Protein AF-A0A0V0H7R2-F1 (afdb_monomer)

InterPro domains:
  IPR013103 Reverse transcriptase, RNA-dependent DNA polymerase [PF07727] (1-132)
  IPR043502 DNA/RNA polymerase superfamily [SSF56672] (9-173)

Radius of gyration: 23.8 Å; Cα contacts (8 Å, |Δi|>4): 122; chains: 1; bounding box: 53×67×52 Å

Structure (mmCIF, N/CA/C/O backbone):
data_AF-A0A0V0H7R2-F1
#
_entry.id   AF-A0A0V0H7R2-F1
#
loop_
_atom_site.group_PDB
_atom_site.id
_atom_site.type_symbol
_atom_site.label_atom_id
_atom_site.label_alt_id
_atom_site.label_comp_id
_atom_site.label_asym_id
_atom_site.label_entity_id
_atom_site.label_seq_id
_atom_site.pdbx_PDB_ins_code
_atom_site.Cartn_x
_atom_site.Cartn_y
_atom_site.Cartn_z
_atom_site.occupancy
_atom_site.B_iso_or_equiv
_atom_site.auth_seq_id
_atom_site.auth_comp_id
_atom_site.auth_asym_id
_atom_site.auth_atom_id
_atom_site.pdbx_PDB_model_num
ATOM 1 N N . MET A 1 1 ? 16.933 23.925 -16.005 1.00 61.50 1 MET A N 1
ATOM 2 C CA . MET A 1 1 ? 15.559 23.371 -16.000 1.00 61.50 1 MET A CA 1
ATOM 3 C C . MET A 1 1 ? 14.920 23.734 -17.328 1.00 61.50 1 MET A C 1
ATOM 5 O O . MET A 1 1 ? 15.129 24.855 -17.766 1.00 61.50 1 MET A O 1
ATOM 9 N N . LYS A 1 2 ? 14.225 22.806 -17.990 1.00 68.25 2 LYS A N 1
ATOM 10 C CA . LYS A 1 2 ? 13.477 23.080 -19.228 1.00 68.25 2 LYS A CA 1
ATOM 11 C C . LYS A 1 2 ? 11.987 23.171 -18.896 1.00 68.25 2 LYS A C 1
ATOM 13 O O . LYS A 1 2 ? 11.567 22.602 -17.888 1.00 68.25 2 LYS A O 1
ATOM 18 N N . PHE A 1 3 ? 11.219 23.886 -19.713 1.00 76.62 3 PHE A N 1
ATOM 19 C CA . PHE A 1 3 ? 9.764 23.890 -19.582 1.00 76.62 3 PHE A CA 1
ATOM 20 C C . PHE A 1 3 ? 9.199 22.483 -19.835 1.00 76.62 3 PHE A C 1
ATOM 22 O O . PHE A 1 3 ? 9.828 21.699 -20.556 1.00 76.62 3 PHE A O 1
ATOM 29 N N . PRO A 1 4 ? 8.054 22.134 -19.222 1.00 77.56 4 PRO A N 1
ATOM 30 C CA . PRO A 1 4 ? 7.374 20.881 -19.510 1.00 77.56 4 PRO A CA 1
ATOM 31 C C . PRO A 1 4 ? 7.021 20.784 -21.003 1.00 77.56 4 PRO A C 1
ATOM 33 O O . PRO A 1 4 ? 6.716 21.809 -21.616 1.00 77.56 4 PRO A O 1
ATOM 36 N N . PRO A 1 5 ? 7.005 19.575 -21.588 1.00 79.81 5 PRO A N 1
ATOM 37 C CA . PRO A 1 5 ? 6.471 19.372 -22.931 1.00 79.81 5 PRO A CA 1
ATOM 38 C C . PRO A 1 5 ? 5.048 19.943 -23.046 1.00 79.81 5 PRO A C 1
ATOM 40 O O . PRO A 1 5 ? 4.216 19.689 -22.176 1.00 79.81 5 PRO A O 1
ATOM 43 N N . GLY A 1 6 ? 4.777 20.715 -24.102 1.00 81.56 6 GLY A N 1
ATOM 44 C CA . GLY A 1 6 ? 3.472 21.351 -24.337 1.00 81.56 6 GLY A CA 1
ATOM 45 C C . GLY A 1 6 ? 3.282 22.734 -23.698 1.00 81.56 6 GLY A C 1
ATOM 46 O O . GLY A 1 6 ? 2.189 23.286 -23.781 1.00 81.56 6 GLY A O 1
ATOM 47 N N . LEU A 1 7 ? 4.318 23.303 -23.074 1.00 80.38 7 LEU A N 1
ATOM 48 C CA . LEU A 1 7 ? 4.327 24.681 -22.576 1.00 80.38 7 LEU A CA 1
ATOM 49 C C . LEU A 1 7 ? 5.470 25.467 -23.220 1.00 80.38 7 LEU A C 1
ATOM 51 O O . LEU A 1 7 ? 6.640 25.197 -22.943 1.00 80.38 7 LEU A O 1
ATOM 55 N N . ASP A 1 8 ? 5.124 26.471 -24.025 1.00 82.62 8 ASP A N 1
ATOM 56 C CA . ASP A 1 8 ? 6.113 27.376 -24.603 1.00 82.62 8 ASP A CA 1
ATOM 57 C C . ASP A 1 8 ? 6.544 28.435 -23.576 1.00 82.62 8 ASP A C 1
ATOM 59 O O . ASP A 1 8 ? 5.697 29.079 -22.944 1.00 82.62 8 ASP A O 1
ATOM 63 N N . PRO A 1 9 ? 7.858 28.628 -23.365 1.00 82.25 9 PRO A N 1
ATOM 64 C CA . PRO A 1 9 ? 8.346 29.663 -22.471 1.00 82.25 9 PRO A CA 1
ATOM 65 C C . PRO A 1 9 ? 8.004 31.055 -23.028 1.00 82.25 9 PRO A C 1
ATOM 67 O O . PRO A 1 9 ? 8.384 31.356 -24.160 1.00 82.25 9 PRO A O 1
ATOM 70 N N . PRO A 1 10 ? 7.389 31.954 -22.233 1.00 84.88 10 PRO A N 1
ATOM 71 C CA . PRO A 1 10 ? 7.133 33.335 -22.656 1.00 84.88 10 PRO A CA 1
ATOM 72 C C . PRO A 1 10 ? 8.417 34.105 -23.002 1.00 84.88 10 PRO A C 1
ATOM 74 O O . PRO A 1 10 ? 8.410 34.999 -23.841 1.00 84.88 10 PRO A O 1
ATOM 77 N N . SER A 1 11 ? 9.534 33.764 -22.351 1.00 86.50 11 SER A N 1
ATOM 78 C CA . SER A 1 11 ? 10.876 34.195 -22.745 1.00 86.50 11 SER A CA 1
ATOM 79 C C . SER A 1 11 ? 11.929 33.179 -22.297 1.00 86.50 11 SER A C 1
ATOM 81 O O . SER A 1 11 ? 11.693 32.376 -21.389 1.00 86.50 11 SER A O 1
ATOM 83 N N . SER A 1 12 ? 13.127 33.263 -22.879 1.00 81.69 12 SER A N 1
ATOM 84 C CA . SER A 1 12 ? 14.277 32.408 -22.551 1.00 81.69 12 SER A CA 1
ATOM 85 C C . SER A 1 12 ? 14.787 32.537 -21.108 1.00 81.69 12 SER A C 1
ATOM 87 O O . SER A 1 12 ? 15.500 31.650 -20.645 1.00 81.69 12 SER A O 1
ATOM 89 N N . SER A 1 13 ? 14.428 33.606 -20.387 1.00 86.00 13 SER A N 1
ATOM 90 C CA . SER A 1 13 ? 14.822 33.837 -18.989 1.00 86.00 13 SER A CA 1
ATOM 91 C C . SER A 1 13 ? 13.773 33.395 -17.967 1.00 86.00 13 SER A C 1
ATOM 93 O O . SER A 1 13 ? 14.038 33.424 -16.764 1.00 86.00 13 SER A O 1
ATOM 95 N N . HIS A 1 14 ? 12.586 32.983 -18.414 1.00 87.12 14 HIS A N 1
ATOM 96 C CA . HIS A 1 14 ? 11.547 32.512 -17.508 1.00 87.12 14 HIS A CA 1
ATOM 97 C C . HIS A 1 14 ? 11.830 31.084 -17.041 1.00 87.12 14 HIS A C 1
ATOM 99 O O . HIS A 1 14 ? 12.473 30.288 -17.721 1.00 87.12 14 HIS A O 1
ATOM 105 N N . VAL A 1 15 ? 11.318 30.745 -15.859 1.00 84.06 15 VAL A N 1
ATOM 106 C CA . VAL A 1 15 ? 11.365 29.392 -15.297 1.00 84.06 15 VAL A CA 1
ATOM 107 C C . VAL A 1 15 ? 10.020 29.053 -14.662 1.00 84.06 15 VAL A C 1
ATOM 109 O O . VAL A 1 15 ? 9.329 29.929 -14.139 1.00 84.06 15 VAL A O 1
ATOM 112 N N . CYS A 1 16 ? 9.633 27.777 -14.679 1.00 82.12 16 CYS A N 1
ATOM 113 C CA . CYS A 1 16 ? 8.416 27.332 -14.007 1.00 82.12 16 CYS A CA 1
ATOM 114 C C . CYS A 1 16 ? 8.629 27.265 -12.491 1.00 82.12 16 CYS A C 1
ATOM 116 O O . CYS A 1 16 ? 9.467 26.504 -12.003 1.00 82.12 16 CYS A O 1
ATOM 118 N N . ARG A 1 17 ? 7.812 27.998 -11.728 1.00 84.38 17 ARG A N 1
ATOM 119 C CA . ARG A 1 17 ? 7.725 27.815 -10.277 1.00 84.38 17 ARG A CA 1
ATOM 120 C C . ARG A 1 17 ? 6.774 26.672 -9.964 1.00 84.38 17 ARG A C 1
ATOM 122 O O . ARG A 1 17 ? 5.568 26.768 -10.185 1.00 84.38 17 ARG A O 1
ATOM 129 N N . LEU A 1 18 ? 7.312 25.613 -9.378 1.00 82.56 18 LEU A N 1
ATOM 130 C CA . LEU A 1 18 ? 6.502 24.496 -8.935 1.00 82.56 18 LEU A CA 1
ATOM 131 C C . LEU A 1 18 ? 5.703 24.863 -7.673 1.00 82.56 18 LEU A C 1
ATOM 133 O O . LEU A 1 18 ? 6.288 25.223 -6.653 1.00 82.56 18 LEU A O 1
ATOM 137 N N . ARG A 1 19 ? 4.366 24.781 -7.739 1.00 85.06 19 ARG A N 1
ATOM 138 C CA . ARG A 1 19 ? 3.472 25.066 -6.594 1.00 85.06 19 ARG A CA 1
ATOM 139 C C . ARG A 1 19 ? 3.100 23.825 -5.775 1.00 85.06 19 ARG A C 1
ATOM 141 O O . ARG A 1 19 ? 2.714 23.969 -4.622 1.00 85.06 19 ARG A O 1
ATOM 148 N N . LYS A 1 20 ? 3.199 22.629 -6.364 1.00 82.31 20 LYS A N 1
ATOM 149 C CA . LYS A 1 20 ? 2.927 21.327 -5.729 1.00 82.31 20 LYS A CA 1
ATOM 150 C C . LYS A 1 20 ? 3.995 20.323 -6.142 1.00 82.31 20 LYS A C 1
ATOM 152 O O . LYS A 1 20 ? 4.469 20.388 -7.269 1.00 82.31 20 LYS A O 1
ATOM 157 N N . SER A 1 21 ? 4.364 19.393 -5.268 1.00 83.94 21 SER A N 1
ATOM 158 C CA . SER A 1 21 ? 5.296 18.321 -5.627 1.00 83.94 21 SER A CA 1
ATOM 159 C C . SER A 1 21 ? 4.766 17.490 -6.801 1.00 83.94 21 SER A C 1
ATOM 161 O O . SER A 1 21 ? 3.596 17.118 -6.808 1.00 83.94 21 SER A O 1
ATOM 163 N N . LEU A 1 22 ? 5.629 17.184 -7.770 1.00 83.38 22 LEU A N 1
ATOM 164 C CA . LEU A 1 22 ? 5.305 16.328 -8.913 1.00 83.38 22 LEU A CA 1
ATOM 165 C C . LEU A 1 22 ? 5.934 14.956 -8.757 1.00 83.38 22 LEU A C 1
ATOM 167 O O . LEU A 1 22 ? 7.046 14.846 -8.242 1.00 83.38 22 LEU A O 1
ATOM 171 N N . TYR A 1 23 ? 5.247 13.939 -9.268 1.00 79.06 23 TYR A N 1
ATOM 172 C CA . TYR A 1 23 ? 5.774 12.583 -9.339 1.00 79.06 23 TYR A CA 1
ATOM 173 C C . TYR A 1 23 ? 7.146 12.549 -10.035 1.00 79.06 23 TYR A C 1
ATOM 175 O O . TYR 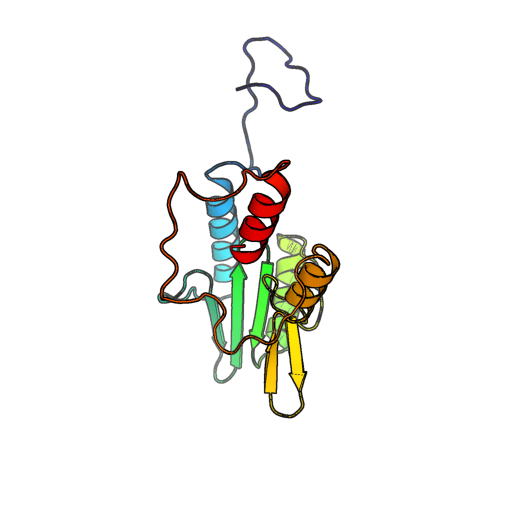A 1 23 ? 7.416 13.333 -10.945 1.00 79.06 23 TYR A O 1
ATOM 183 N N . GLY A 1 24 ? 8.035 11.671 -9.568 1.00 82.00 24 GLY A N 1
ATOM 184 C CA . GLY A 1 24 ? 9.408 11.551 -10.072 1.00 82.00 24 GLY A CA 1
ATOM 185 C C . GLY A 1 24 ? 10.405 12.573 -9.510 1.00 82.00 24 GLY A C 1
ATOM 186 O O . GLY A 1 24 ? 11.611 12.397 -9.675 1.00 82.00 24 GLY A O 1
ATOM 187 N N . LEU A 1 25 ? 9.957 13.614 -8.797 1.00 85.69 25 LEU A N 1
ATOM 188 C CA . LEU A 1 25 ? 10.877 14.475 -8.050 1.00 85.69 25 LEU A CA 1
ATOM 189 C C . LEU A 1 25 ? 11.339 13.785 -6.765 1.00 85.69 25 LEU A C 1
ATOM 191 O O . LEU A 1 25 ? 10.542 13.168 -6.061 1.00 85.69 25 LEU A O 1
ATOM 195 N N . LYS A 1 26 ? 12.609 13.986 -6.392 1.00 83.31 26 LYS A N 1
ATOM 196 C CA . LYS A 1 26 ? 13.212 13.404 -5.178 1.00 83.31 26 LYS A CA 1
ATOM 197 C C . LYS A 1 26 ? 12.398 13.680 -3.905 1.00 83.31 26 LYS A C 1
ATOM 199 O O . LYS A 1 26 ? 12.311 12.830 -3.029 1.00 83.31 26 LYS A O 1
ATOM 204 N N . GLN A 1 27 ? 11.794 14.863 -3.800 1.00 85.81 27 GLN A N 1
ATOM 205 C CA . GLN A 1 27 ? 10.971 15.256 -2.651 1.00 85.81 27 GLN A CA 1
ATOM 206 C C . GLN A 1 27 ? 9.504 14.800 -2.718 1.00 85.81 27 GLN A C 1
ATOM 208 O O . GLN A 1 27 ? 8.780 14.994 -1.745 1.00 85.81 27 GLN A O 1
ATOM 213 N N . ALA A 1 28 ? 9.033 14.246 -3.836 1.00 89.06 28 ALA A N 1
ATOM 214 C CA . ALA A 1 28 ? 7.606 14.026 -4.062 1.00 89.06 28 ALA A CA 1
ATOM 215 C C . ALA A 1 28 ? 6.989 13.019 -3.095 1.00 89.06 28 ALA A C 1
ATOM 217 O O . ALA A 1 28 ? 5.981 13.325 -2.465 1.00 89.06 28 ALA A O 1
ATOM 218 N N . SER A 1 29 ? 7.636 11.866 -2.924 1.00 88.00 29 SER A N 1
ATOM 219 C CA . SER A 1 29 ? 7.194 10.817 -2.000 1.00 88.00 29 SER A CA 1
ATOM 220 C C . SER A 1 29 ? 7.123 11.322 -0.560 1.00 88.00 29 SER A C 1
ATOM 222 O O . SER A 1 29 ? 6.141 11.081 0.135 1.00 88.00 29 SER A O 1
ATOM 224 N N . ARG A 1 30 ? 8.121 12.103 -0.128 1.00 90.25 30 ARG A N 1
ATOM 225 C CA . ARG A 1 30 ? 8.147 12.701 1.212 1.00 90.25 30 ARG A CA 1
ATOM 226 C C . ARG A 1 30 ? 7.010 13.701 1.421 1.00 90.25 30 ARG A C 1
ATOM 228 O O . ARG A 1 30 ? 6.411 13.710 2.489 1.00 90.25 30 ARG A O 1
ATOM 235 N N . GLN A 1 31 ? 6.736 14.556 0.435 1.00 91.75 31 GLN A N 1
ATOM 236 C CA . GLN A 1 31 ? 5.658 15.548 0.529 1.00 91.75 31 GLN A CA 1
ATOM 237 C C . GLN A 1 31 ? 4.277 14.888 0.505 1.00 91.75 31 GLN A C 1
ATOM 239 O O . GLN A 1 31 ? 3.400 15.285 1.268 1.00 91.75 31 GLN A O 1
ATOM 244 N N . TRP A 1 32 ? 4.111 13.852 -0.321 1.00 91.44 32 TRP A N 1
ATOM 245 C CA . TRP A 1 32 ? 2.922 13.005 -0.323 1.00 91.44 32 TRP A CA 1
ATOM 246 C C . TRP A 1 32 ? 2.680 12.387 1.055 1.00 91.44 32 TRP A C 1
ATOM 248 O O . TRP A 1 32 ? 1.632 12.623 1.654 1.00 91.44 32 TRP A O 1
ATOM 258 N N . TYR A 1 33 ? 3.682 11.686 1.591 1.00 92.62 33 TYR A N 1
ATOM 259 C CA . TYR A 1 33 ? 3.597 11.065 2.907 1.00 92.62 33 TYR A CA 1
ATOM 260 C C . TYR A 1 33 ? 3.280 12.100 3.993 1.00 92.62 33 TYR A C 1
ATOM 262 O O . TYR A 1 33 ? 2.318 11.929 4.728 1.00 92.62 33 TYR A O 1
ATOM 270 N N . ALA A 1 34 ? 3.997 13.229 4.038 1.00 93.06 34 ALA A N 1
ATOM 271 C CA . ALA A 1 34 ? 3.747 14.281 5.026 1.00 93.06 34 ALA A CA 1
ATOM 272 C C . ALA A 1 34 ? 2.309 14.829 4.964 1.00 93.06 34 ALA A C 1
ATOM 274 O O . ALA A 1 34 ? 1.685 15.053 6.004 1.00 93.06 34 ALA A O 1
ATOM 275 N N . ARG A 1 35 ? 1.761 15.017 3.755 1.00 94.12 35 ARG A N 1
ATOM 276 C CA . ARG A 1 35 ? 0.376 15.463 3.566 1.00 94.12 35 ARG A CA 1
ATOM 277 C C . ARG A 1 35 ? -0.628 14.412 4.042 1.00 94.12 35 ARG A C 1
ATOM 279 O O . ARG A 1 35 ? -1.601 14.788 4.697 1.00 94.12 35 ARG A O 1
ATOM 286 N N . LEU A 1 36 ? -0.392 13.138 3.729 1.00 95.25 36 LEU A N 1
ATOM 287 C CA . LEU A 1 36 ? -1.244 12.027 4.147 1.00 95.25 36 LEU A CA 1
ATOM 288 C C . LEU A 1 36 ? -1.202 11.834 5.667 1.00 95.25 36 LEU A C 1
ATOM 290 O O . LEU A 1 36 ? -2.250 11.831 6.302 1.00 95.25 36 LEU A O 1
ATOM 294 N N . SER A 1 37 ? -0.013 11.768 6.271 1.00 95.25 37 SER A N 1
ATOM 295 C CA . SER A 1 37 ? 0.150 11.625 7.723 1.00 95.25 37 SER A CA 1
ATOM 296 C C . SER A 1 37 ? -0.519 12.764 8.485 1.00 95.25 37 SER A C 1
ATOM 298 O O . SER A 1 37 ? -1.188 12.523 9.484 1.00 95.25 37 SER A O 1
ATOM 300 N N . SER A 1 38 ? -0.386 14.004 8.000 1.00 95.69 38 SER A N 1
ATOM 301 C CA . SER A 1 38 ? -1.066 15.151 8.605 1.00 95.69 38 SER A CA 1
ATOM 302 C C . SER A 1 38 ? -2.589 15.024 8.518 1.00 95.69 38 SER A C 1
ATOM 304 O O . SER A 1 38 ? -3.260 15.298 9.508 1.00 95.69 38 SER A O 1
ATOM 306 N N . ALA A 1 39 ? -3.133 14.582 7.379 1.00 96.56 39 ALA A N 1
ATOM 307 C CA . ALA A 1 39 ? -4.572 14.371 7.201 1.00 96.56 39 ALA A CA 1
ATOM 308 C C . ALA A 1 39 ? -5.115 13.231 8.077 1.00 96.56 39 ALA A C 1
ATOM 310 O O . ALA A 1 39 ? -6.197 13.336 8.640 1.00 96.56 39 ALA A O 1
ATOM 311 N N . LEU A 1 40 ? -4.360 12.144 8.225 1.00 96.62 40 LEU A N 1
ATOM 312 C CA . LEU A 1 40 ? -4.726 11.035 9.105 1.00 96.62 40 LEU A CA 1
ATOM 313 C C . LEU A 1 40 ? -4.678 11.455 10.581 1.00 96.62 40 LEU A C 1
ATOM 315 O O . LEU A 1 40 ? -5.569 11.102 11.356 1.00 96.62 40 LEU A O 1
ATOM 319 N N . GLY A 1 41 ? -3.695 12.280 10.955 1.00 96.06 41 GLY A N 1
ATOM 320 C CA . GLY A 1 41 ? -3.580 12.843 12.298 1.00 96.06 41 GLY A CA 1
ATOM 321 C C . GLY A 1 41 ? -4.806 13.661 12.717 1.00 96.06 41 GLY A C 1
ATOM 322 O O . GLY A 1 41 ? -5.262 13.529 13.850 1.00 96.06 41 GLY A O 1
ATOM 323 N N . THR A 1 42 ? -5.420 14.434 11.808 1.00 96.38 42 THR A N 1
ATOM 324 C CA . THR A 1 42 ? -6.661 15.174 12.125 1.00 96.38 42 THR A CA 1
ATOM 325 C C . THR A 1 42 ? -7.868 14.261 12.358 1.00 96.38 42 THR A C 1
ATOM 327 O O . THR A 1 42 ? -8.843 14.682 12.976 1.00 96.38 42 THR A O 1
ATOM 330 N N . ARG A 1 43 ? -7.807 13.002 11.906 1.00 95.44 43 ARG A N 1
ATOM 331 C CA . ARG A 1 43 ? -8.838 11.970 12.119 1.00 95.44 43 ARG A CA 1
ATOM 332 C C . ARG A 1 43 ? -8.550 11.072 13.329 1.00 95.44 43 ARG A C 1
ATOM 334 O O . ARG A 1 43 ? -9.309 10.132 13.576 1.00 95.44 43 ARG A O 1
ATOM 341 N N . GLY A 1 44 ? -7.495 11.376 14.091 1.00 95.94 44 GLY A N 1
ATOM 342 C CA . GLY A 1 44 ? -7.119 10.669 15.317 1.00 95.94 44 GLY A CA 1
ATOM 343 C C . GLY A 1 44 ? -6.239 9.437 15.102 1.00 95.94 44 GLY A C 1
ATOM 344 O O . GLY A 1 44 ? -6.093 8.640 16.024 1.00 95.94 44 GLY A O 1
ATOM 345 N N . PHE A 1 45 ? -5.662 9.259 13.911 1.00 97.12 45 PHE A N 1
ATOM 346 C CA . PHE A 1 45 ? -4.695 8.189 13.669 1.00 97.12 45 PHE A CA 1
ATOM 347 C C . PHE A 1 45 ? -3.317 8.561 14.207 1.00 97.12 45 PHE A C 1
ATOM 349 O O . PHE A 1 45 ? -2.827 9.673 14.002 1.00 97.12 45 PHE A O 1
ATOM 356 N N . ILE A 1 46 ? -2.666 7.589 14.836 1.00 96.12 46 ILE A N 1
ATOM 357 C CA . ILE A 1 46 ? -1.299 7.694 15.333 1.00 96.12 46 ILE A CA 1
ATOM 358 C C . ILE A 1 46 ? -0.411 6.818 14.454 1.00 96.12 46 ILE A C 1
ATOM 360 O O . ILE A 1 46 ? -0.738 5.669 14.161 1.00 96.12 46 ILE A O 1
ATOM 364 N N . CYS A 1 47 ? 0.715 7.372 14.016 1.00 95.12 47 CYS A N 1
ATOM 365 C CA . CYS A 1 47 ? 1.720 6.629 13.269 1.00 95.12 47 CYS A CA 1
ATOM 366 C C . CYS A 1 47 ? 2.510 5.715 14.218 1.00 95.12 47 CYS A C 1
ATOM 368 O O . CYS A 1 47 ? 2.924 6.147 15.297 1.00 95.12 47 CYS A O 1
ATOM 370 N N . SER A 1 48 ? 2.721 4.463 13.824 1.00 94.06 48 SER A N 1
ATOM 371 C CA . SER A 1 48 ? 3.523 3.513 14.589 1.00 94.06 48 SER A CA 1
ATOM 372 C C . SER A 1 48 ? 5.001 3.906 14.568 1.00 94.06 48 SER A C 1
ATOM 374 O O . SER A 1 48 ? 5.554 4.284 13.538 1.00 94.06 48 SER A O 1
ATOM 376 N N . LEU A 1 49 ? 5.666 3.779 15.719 1.00 92.06 49 LEU A N 1
ATOM 377 C CA . LEU A 1 49 ? 7.111 4.009 15.838 1.00 92.06 49 LEU A CA 1
ATOM 378 C C . LEU A 1 49 ? 7.942 2.829 15.317 1.00 92.06 49 LEU A C 1
ATOM 380 O O . LEU A 1 49 ? 9.113 3.006 14.998 1.00 92.06 49 LEU A O 1
ATOM 384 N N . ASN A 1 50 ? 7.338 1.641 15.230 1.00 92.25 50 ASN A N 1
ATOM 385 C CA . ASN A 1 50 ? 7.993 0.447 14.695 1.00 92.25 50 ASN A CA 1
ATOM 386 C C . ASN A 1 50 ? 7.926 0.403 13.164 1.00 92.25 50 ASN A C 1
ATOM 388 O O . ASN A 1 50 ? 8.798 -0.181 12.529 1.00 92.25 50 ASN A O 1
ATOM 392 N N . ASP A 1 51 ? 6.892 1.016 12.584 1.00 92.94 51 ASP A N 1
ATOM 393 C CA . ASP A 1 51 ? 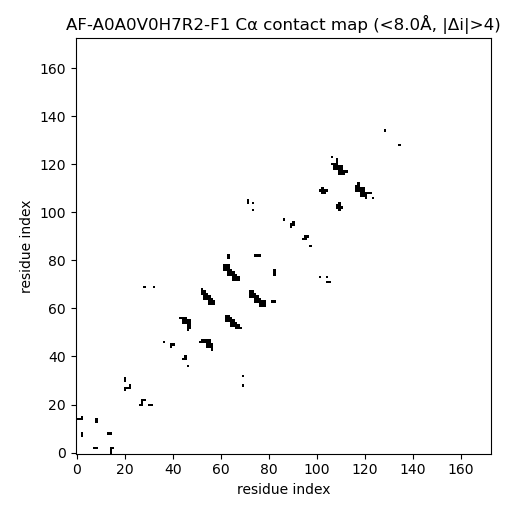6.707 1.105 11.142 1.00 92.94 51 ASP A CA 1
ATOM 394 C C . ASP A 1 51 ? 5.952 2.390 10.787 1.00 92.94 51 ASP A C 1
ATOM 396 O O . ASP A 1 51 ? 4.751 2.509 11.025 1.00 92.94 51 ASP A O 1
ATOM 400 N N . TYR A 1 52 ? 6.648 3.348 10.175 1.00 91.94 52 TYR A N 1
ATOM 401 C CA . TYR A 1 52 ? 6.053 4.630 9.798 1.00 91.94 52 TYR A CA 1
ATOM 402 C C . TYR A 1 52 ? 5.016 4.520 8.664 1.00 91.94 52 TYR A C 1
ATOM 404 O O . TYR A 1 52 ? 4.280 5.467 8.404 1.00 91.94 52 TYR A O 1
ATOM 412 N N . SER A 1 53 ? 4.911 3.376 7.985 1.00 94.00 53 SER A N 1
ATOM 413 C CA . SER A 1 53 ? 3.829 3.119 7.029 1.00 94.00 53 SER A CA 1
ATOM 414 C C . SER A 1 53 ? 2.507 2.725 7.697 1.00 94.00 53 SER A C 1
ATOM 416 O O . SER A 1 53 ? 1.462 2.752 7.043 1.00 94.00 53 SER A O 1
ATOM 418 N N . LEU A 1 54 ? 2.540 2.383 8.987 1.00 96.94 54 LEU A N 1
ATOM 419 C CA . LEU A 1 54 ? 1.409 1.882 9.754 1.00 96.94 54 LEU A CA 1
ATOM 420 C C . LEU A 1 54 ? 0.789 2.997 10.604 1.00 96.94 54 LEU A C 1
ATOM 422 O O . LEU A 1 54 ? 1.453 3.640 11.418 1.00 96.94 54 LEU A O 1
ATOM 426 N N . PHE A 1 55 ? -0.518 3.173 10.462 1.00 97.75 55 PHE A N 1
ATOM 427 C CA . PHE A 1 55 ? -1.337 4.096 11.233 1.00 97.75 55 PHE A CA 1
ATOM 428 C C . PHE A 1 55 ? -2.396 3.314 11.993 1.00 97.75 55 PHE A C 1
ATOM 430 O O . PHE A 1 55 ? -3.071 2.453 11.432 1.00 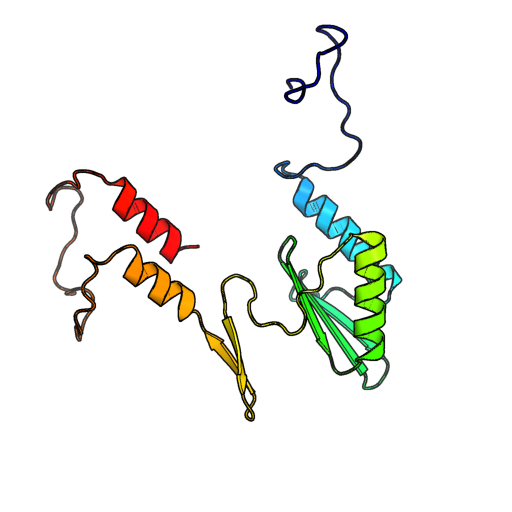97.75 55 PHE A O 1
ATOM 437 N N . VAL A 1 56 ? -2.560 3.636 13.270 1.00 97.44 56 VAL A N 1
ATOM 438 C CA . VAL A 1 56 ? -3.508 2.962 14.151 1.00 97.44 56 VAL A CA 1
ATOM 439 C C . VAL A 1 56 ? -4.376 4.003 14.837 1.00 97.44 56 VAL A C 1
ATOM 441 O O . VAL A 1 56 ? -3.884 5.024 15.322 1.00 97.44 56 VAL A O 1
ATOM 444 N N . LYS A 1 57 ? -5.676 3.735 14.883 1.00 97.31 57 LYS A N 1
ATOM 445 C CA . LYS A 1 57 ? -6.651 4.478 15.674 1.00 97.31 57 LYS A CA 1
ATOM 446 C C . LYS A 1 57 ? -7.392 3.492 16.563 1.00 97.31 57 LYS A C 1
ATOM 448 O O . LYS A 1 57 ? -7.942 2.513 16.070 1.00 97.31 57 LYS A O 1
ATOM 453 N N . THR A 1 58 ? -7.405 3.759 17.863 1.00 96.38 58 THR A N 1
ATOM 454 C CA . THR A 1 58 ? -8.102 2.941 18.861 1.00 96.38 58 THR A CA 1
ATOM 455 C C . THR A 1 58 ? -9.143 3.773 19.596 1.00 96.38 58 THR A C 1
ATOM 457 O O . THR A 1 58 ? -8.880 4.919 19.962 1.00 96.38 58 THR A O 1
ATOM 460 N N . SER A 1 59 ? -10.317 3.198 19.836 1.00 94.12 59 SER A N 1
ATOM 461 C CA . SER A 1 59 ? -11.395 3.802 20.620 1.00 94.12 59 SER A CA 1
ATOM 462 C C . SER A 1 59 ? -12.079 2.717 21.452 1.00 94.12 59 SER A C 1
ATOM 464 O O . SER A 1 59 ? -12.901 1.959 20.945 1.00 94.12 59 SER A O 1
ATOM 466 N N . GLY A 1 60 ? -11.688 2.590 22.724 1.00 94.12 60 GLY A N 1
ATOM 467 C CA . GLY A 1 60 ? -12.078 1.437 23.543 1.00 94.12 60 GLY A CA 1
ATOM 468 C C . GLY A 1 60 ? -11.567 0.131 22.927 1.00 94.12 60 GLY A C 1
ATOM 469 O O . GLY A 1 60 ? -10.384 0.034 22.603 1.00 94.12 60 GLY A O 1
ATOM 470 N N . ASP A 1 61 ? -12.472 -0.825 22.711 1.00 95.88 61 ASP A N 1
ATOM 471 C CA . ASP A 1 61 ? -12.180 -2.125 22.082 1.00 95.88 61 ASP A CA 1
ATOM 472 C C . ASP A 1 61 ? -12.161 -2.069 20.541 1.00 95.88 61 ASP A C 1
ATOM 474 O O . ASP A 1 61 ? -11.898 -3.071 19.868 1.00 95.88 61 ASP A O 1
ATOM 478 N N . LEU A 1 62 ? -12.458 -0.901 19.963 1.00 97.44 62 LEU A N 1
ATOM 479 C CA . LEU A 1 62 ? -12.461 -0.686 18.523 1.00 97.44 62 LEU A CA 1
ATOM 480 C C . LEU A 1 62 ? -11.079 -0.251 18.033 1.00 97.44 62 LEU A C 1
ATOM 482 O O . LEU A 1 62 ? -10.446 0.636 18.608 1.00 97.44 62 LEU A O 1
ATOM 486 N N . ILE A 1 63 ? -10.639 -0.840 16.928 1.00 97.56 63 ILE A N 1
ATOM 487 C CA . ILE A 1 63 ? -9.369 -0.571 16.270 1.00 97.56 63 ILE A CA 1
ATOM 488 C C . ILE A 1 63 ? -9.565 -0.464 14.757 1.00 97.56 63 ILE A C 1
ATOM 490 O O . ILE A 1 63 ? -10.189 -1.320 14.126 1.00 97.56 63 ILE A O 1
ATOM 494 N N . THR A 1 64 ? -8.967 0.576 14.184 1.00 98.00 64 THR A N 1
ATOM 495 C CA . THR A 1 64 ? -8.802 0.758 12.742 1.00 98.00 64 THR A CA 1
ATOM 496 C C . THR A 1 64 ? -7.316 0.877 12.445 1.00 98.00 64 THR A C 1
ATOM 498 O O . THR A 1 64 ? -6.598 1.662 13.070 1.00 98.00 64 THR A O 1
ATOM 501 N N . ILE A 1 65 ? -6.851 0.091 11.484 1.00 97.62 65 ILE A N 1
ATOM 502 C CA . ILE A 1 65 ? -5.462 0.011 11.057 1.00 97.62 65 ILE A CA 1
ATOM 503 C C . ILE A 1 65 ? -5.397 0.361 9.575 1.00 97.62 65 ILE A C 1
ATOM 505 O O . ILE A 1 65 ? -6.140 -0.174 8.751 1.00 97.62 65 ILE A O 1
ATOM 509 N N . LEU A 1 66 ? -4.478 1.256 9.240 1.00 96.88 66 LEU A N 1
ATOM 510 C CA . LEU A 1 66 ? -4.209 1.695 7.883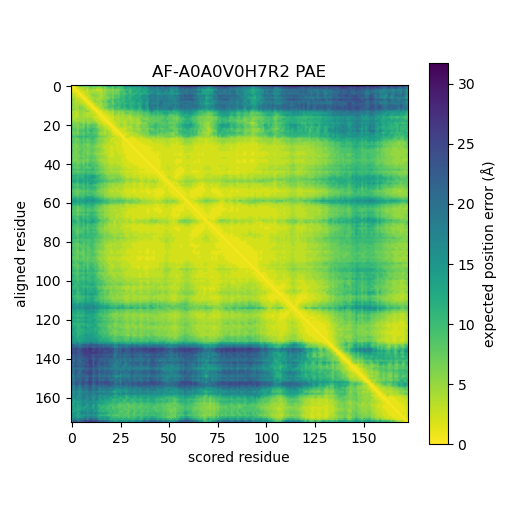 1.00 96.88 66 LEU A CA 1
ATOM 511 C C . LEU A 1 66 ? -2.715 1.506 7.596 1.00 96.88 66 LEU A C 1
ATOM 513 O O . LEU A 1 66 ? -1.871 1.975 8.353 1.00 96.88 66 LEU A O 1
ATOM 517 N N . VAL A 1 67 ? -2.388 0.820 6.504 1.00 96.00 67 VAL A N 1
ATOM 518 C CA . VAL A 1 67 ? -1.014 0.600 6.026 1.00 96.00 67 VAL A CA 1
ATOM 519 C C . VAL A 1 67 ? -0.844 1.305 4.688 1.00 96.00 67 VAL A C 1
ATOM 521 O O . VAL A 1 67 ? -1.664 1.126 3.788 1.00 96.00 67 VAL A O 1
ATOM 524 N N . VAL A 1 68 ? 0.219 2.096 4.541 1.00 94.31 68 VAL A N 1
ATOM 525 C CA . VAL A 1 68 ? 0.492 2.897 3.338 1.00 94.31 68 VAL A CA 1
ATOM 526 C C . VAL A 1 68 ? 1.785 2.458 2.681 1.00 94.31 68 VAL A C 1
ATOM 528 O O . VAL A 1 68 ? 2.868 2.663 3.218 1.00 94.31 68 VAL A O 1
ATOM 531 N N . TYR A 1 69 ? 1.697 1.986 1.448 1.00 91.75 69 TYR A N 1
ATOM 532 C CA . TYR A 1 69 ? 2.865 1.768 0.612 1.00 91.75 69 TYR A CA 1
ATOM 533 C C . TYR A 1 69 ? 2.805 2.667 -0.617 1.00 91.75 69 TYR A C 1
ATOM 535 O O . TYR A 1 69 ? 2.102 2.379 -1.583 1.00 91.75 69 TYR A O 1
ATOM 543 N N . VAL A 1 70 ? 3.565 3.763 -0.580 1.00 86.56 70 VAL A N 1
ATOM 544 C CA . VAL A 1 70 ? 3.551 4.808 -1.616 1.00 86.56 70 VAL A CA 1
ATOM 545 C C . VAL A 1 70 ? 2.119 5.317 -1.845 1.00 86.56 70 VAL A C 1
ATOM 547 O O . VAL A 1 70 ? 1.621 6.094 -1.034 1.00 86.56 70 VAL A O 1
ATOM 550 N N . ASP A 1 71 ? 1.467 4.896 -2.923 1.00 87.62 71 ASP A N 1
ATOM 551 C CA . ASP A 1 71 ? 0.112 5.244 -3.351 1.00 87.62 71 ASP A CA 1
ATOM 552 C C . ASP A 1 71 ? -0.929 4.154 -3.040 1.00 87.62 71 ASP A C 1
ATOM 554 O O . ASP A 1 71 ? -2.127 4.394 -3.166 1.00 87.62 71 ASP A O 1
ATOM 558 N N . ASN A 1 72 ? -0.492 2.974 -2.597 1.00 92.00 72 ASN A N 1
ATOM 559 C CA . ASN A 1 72 ? -1.360 1.869 -2.213 1.00 92.00 72 ASN A CA 1
ATOM 560 C C . ASN A 1 72 ? -1.683 1.942 -0.718 1.00 92.00 72 ASN A C 1
ATOM 562 O O . ASN A 1 72 ? -0.791 2.105 0.116 1.00 92.00 72 ASN A O 1
ATOM 566 N N . ILE A 1 73 ? -2.962 1.791 -0.376 1.00 94.81 73 ILE A N 1
ATOM 567 C CA . ILE A 1 73 ? -3.451 1.846 1.003 1.00 94.81 73 ILE A CA 1
ATOM 568 C C . ILE A 1 73 ? -4.208 0.555 1.300 1.00 94.81 73 ILE A C 1
ATOM 570 O O . ILE A 1 73 ? -5.124 0.191 0.565 1.00 94.81 73 ILE A O 1
ATOM 574 N N . LEU A 1 74 ? -3.837 -0.116 2.387 1.00 95.69 74 LEU A N 1
ATOM 575 C CA . LEU A 1 74 ? -4.566 -1.253 2.934 1.00 95.69 74 LEU A CA 1
ATOM 576 C C . LEU A 1 74 ? -5.247 -0.836 4.237 1.00 95.69 74 LEU A C 1
ATOM 578 O O . LEU A 1 74 ? -4.639 -0.191 5.088 1.00 95.69 74 LEU A O 1
ATOM 582 N N . LEU A 1 75 ? -6.515 -1.209 4.380 1.00 96.06 75 LEU A N 1
ATOM 583 C CA . LEU A 1 75 ? -7.369 -0.866 5.512 1.00 96.06 75 LEU A CA 1
ATOM 584 C C . LEU A 1 75 ? -7.896 -2.140 6.164 1.00 96.06 75 LEU A C 1
ATOM 586 O O . LEU A 1 75 ? -8.364 -3.040 5.470 1.00 96.06 75 LEU A O 1
ATOM 590 N N . THR A 1 76 ? -7.839 -2.204 7.490 1.00 95.75 76 THR A N 1
ATOM 591 C CA . THR A 1 76 ? -8.401 -3.304 8.279 1.00 95.75 76 THR A CA 1
ATOM 592 C C . THR A 1 76 ? -8.794 -2.818 9.673 1.00 95.75 76 THR A C 1
ATOM 594 O O . THR A 1 76 ? -8.415 -1.725 10.088 1.00 95.75 76 THR A O 1
ATOM 597 N N . GLY A 1 77 ? -9.576 -3.601 10.404 1.00 96.25 77 GLY A N 1
ATOM 598 C CA . GLY A 1 77 ? -10.057 -3.237 11.733 1.00 96.25 77 GLY A CA 1
ATOM 599 C C . GLY A 1 77 ? -11.374 -3.914 12.078 1.00 96.25 77 GLY A C 1
ATOM 600 O O . GLY A 1 77 ? -11.991 -4.560 11.234 1.00 96.25 77 GLY A O 1
ATOM 601 N N . ASN A 1 78 ? -11.810 -3.750 13.324 1.00 97.00 78 ASN A N 1
ATOM 602 C CA . ASN A 1 78 ? -13.118 -4.223 13.794 1.00 97.00 78 ASN A CA 1
ATOM 603 C C . ASN A 1 78 ? -14.174 -3.098 13.847 1.00 97.00 78 ASN A C 1
ATOM 605 O O . ASN A 1 78 ? -15.310 -3.349 14.239 1.00 97.00 78 ASN A O 1
ATOM 609 N N . ASN A 1 79 ? -13.824 -1.874 13.434 1.00 96.62 79 ASN A N 1
ATOM 610 C CA . ASN A 1 79 ? -14.728 -0.726 13.375 1.00 96.62 79 ASN A CA 1
ATOM 611 C C . ASN A 1 79 ? -15.132 -0.396 11.929 1.00 96.62 79 ASN A C 1
ATOM 613 O O . ASN A 1 79 ? -14.497 0.416 11.254 1.00 96.62 79 ASN A O 1
ATOM 617 N N . MET A 1 80 ? -16.197 -1.034 11.440 1.00 95.88 80 MET A N 1
ATOM 618 C CA . MET A 1 80 ? -16.652 -0.859 10.054 1.00 95.88 80 MET A CA 1
ATOM 619 C C . MET A 1 80 ? -17.202 0.542 9.755 1.00 95.88 80 MET A C 1
ATOM 621 O O . MET A 1 80 ? -17.098 1.003 8.614 1.00 95.88 80 MET A O 1
ATOM 625 N N . GLU A 1 81 ? -17.755 1.227 10.757 1.00 96.12 81 GLU A N 1
ATOM 626 C CA . GLU A 1 81 ? -18.227 2.609 10.623 1.00 96.12 81 GLU A CA 1
ATOM 627 C C . GLU A 1 81 ? -17.044 3.552 10.380 1.00 96.12 81 GLU A C 1
ATOM 629 O O . GLU A 1 81 ? -17.015 4.257 9.374 1.00 96.12 81 GLU A O 1
ATOM 634 N N . ASP A 1 82 ? -16.001 3.474 11.215 1.00 96.31 82 ASP A N 1
ATOM 635 C CA . ASP A 1 82 ? -14.794 4.295 11.055 1.00 96.31 82 ASP A CA 1
ATOM 636 C C . ASP A 1 82 ? -14.044 3.979 9.752 1.00 96.31 82 ASP A C 1
ATOM 638 O O . ASP A 1 82 ? -13.549 4.895 9.098 1.00 96.31 82 ASP A O 1
ATOM 642 N N . ILE A 1 83 ? -14.012 2.712 9.315 1.00 96.94 83 ILE A N 1
ATOM 643 C CA . ILE A 1 83 ? -13.456 2.338 8.002 1.00 96.94 83 ILE A CA 1
ATOM 644 C C . ILE A 1 83 ? -14.230 3.020 6.866 1.00 96.94 83 ILE A C 1
ATOM 646 O O . ILE A 1 83 ? -13.617 3.543 5.933 1.00 96.94 83 ILE A O 1
ATOM 650 N N . THR A 1 84 ? -15.561 3.027 6.927 1.00 96.69 84 THR A N 1
ATOM 651 C CA . THR A 1 84 ? -16.408 3.644 5.894 1.00 96.69 84 THR A CA 1
ATOM 652 C C . THR A 1 84 ? -16.220 5.160 5.869 1.00 96.69 84 THR A C 1
ATOM 654 O O . THR A 1 84 ? -15.957 5.742 4.814 1.00 96.69 84 THR A O 1
ATOM 657 N N . ASP A 1 85 ? -16.242 5.794 7.039 1.00 96.69 85 ASP A N 1
ATOM 658 C CA . ASP A 1 85 ? -16.013 7.229 7.195 1.00 96.69 85 ASP A CA 1
ATOM 659 C C . ASP A 1 85 ? -14.604 7.651 6.760 1.00 96.69 85 ASP A C 1
ATOM 661 O O . ASP A 1 85 ? -14.395 8.749 6.232 1.00 96.69 85 ASP A O 1
ATOM 665 N N . LEU A 1 86 ? -13.605 6.799 6.992 1.00 97.06 86 LEU A N 1
ATOM 666 C CA . LEU A 1 86 ? -12.237 7.035 6.556 1.00 97.06 86 LEU A CA 1
ATOM 667 C C . LEU A 1 86 ? -12.108 6.928 5.037 1.00 97.06 86 LEU A C 1
ATOM 669 O O . LEU A 1 86 ? -11.442 7.771 4.441 1.00 97.06 86 LEU A O 1
ATOM 673 N N . LYS A 1 87 ? -12.761 5.951 4.399 1.00 96.81 87 LYS A N 1
ATOM 674 C CA . LYS A 1 87 ? -12.788 5.832 2.933 1.00 96.81 87 LYS A CA 1
ATOM 675 C C . LYS A 1 87 ? -13.379 7.079 2.278 1.00 96.81 87 LYS A C 1
ATOM 677 O O . LYS A 1 87 ? -12.761 7.627 1.369 1.00 96.81 87 LYS A O 1
ATOM 682 N N . LEU A 1 88 ? -14.518 7.565 2.778 1.00 97.25 88 LEU A N 1
ATOM 683 C CA . LEU A 1 88 ? -15.155 8.792 2.282 1.00 97.25 88 LEU A CA 1
ATOM 684 C C . LEU A 1 88 ? -14.251 10.017 2.459 1.00 97.25 88 LEU A C 1
ATOM 686 O O . LEU A 1 88 ? -14.091 10.821 1.541 1.00 97.25 88 LEU A O 1
ATOM 690 N N . PHE A 1 89 ? -13.613 10.137 3.624 1.00 97.31 89 PHE A N 1
ATOM 691 C CA . PHE A 1 89 ? -12.653 11.206 3.884 1.00 97.31 89 PHE A CA 1
ATOM 692 C C . PHE A 1 89 ? -11.459 11.150 2.921 1.00 97.31 89 PHE A C 1
ATOM 694 O O . PHE A 1 89 ? -11.134 12.154 2.286 1.00 97.31 89 PHE A O 1
ATOM 701 N N . LEU A 1 90 ? -10.827 9.982 2.774 1.00 96.62 90 LEU A N 1
ATOM 702 C CA . LEU A 1 90 ? -9.690 9.801 1.874 1.00 96.62 90 LEU A CA 1
ATOM 703 C C . LEU A 1 90 ? -10.069 10.095 0.419 1.00 96.62 90 LEU A C 1
ATOM 705 O O . LEU A 1 90 ? -9.274 10.704 -0.294 1.00 96.62 90 LEU A O 1
ATOM 709 N N . ASP A 1 91 ? -11.273 9.724 -0.015 1.00 96.62 91 ASP A N 1
ATOM 710 C CA . ASP A 1 91 ? -11.746 10.040 -1.363 1.00 96.62 91 ASP A CA 1
ATOM 711 C C . ASP A 1 91 ? -11.955 11.544 -1.562 1.00 96.62 91 ASP A C 1
ATOM 713 O O . ASP A 1 91 ? -11.482 12.114 -2.545 1.00 96.62 91 ASP A O 1
ATOM 717 N N . SER A 1 92 ? -12.552 12.224 -0.582 1.00 96.75 92 SER A N 1
ATOM 718 C CA . SER A 1 92 ? -12.740 13.677 -0.650 1.00 96.75 92 SER A CA 1
ATOM 719 C C . SER A 1 92 ? -11.415 14.455 -0.723 1.00 96.75 92 SER A C 1
ATOM 721 O O . SER A 1 92 ? -11.298 15.410 -1.493 1.00 96.75 92 SER A O 1
ATOM 723 N N . GLU A 1 93 ? -10.395 14.027 0.025 1.00 94.88 93 GLU A N 1
ATOM 724 C CA . GLU A 1 93 ? -9.113 14.733 0.139 1.00 94.88 93 GLU A CA 1
ATOM 725 C C . GLU A 1 93 ? -8.103 14.346 -0.951 1.00 94.88 93 GLU A C 1
ATOM 727 O O . GLU A 1 93 ? -7.328 15.189 -1.418 1.00 94.88 93 GLU A O 1
ATOM 732 N N . PHE A 1 94 ? -8.087 13.071 -1.351 1.00 93.25 94 PHE A N 1
ATOM 733 C CA . PHE A 1 94 ? -7.043 12.490 -2.201 1.00 93.25 94 PHE A CA 1
ATOM 734 C C . PHE A 1 94 ? -7.566 11.855 -3.490 1.00 93.25 94 PHE A C 1
ATOM 736 O O . PHE A 1 94 ? -6.751 11.537 -4.355 1.00 93.25 94 PHE A O 1
ATOM 743 N N . ARG A 1 95 ? -8.891 11.729 -3.653 1.00 93.56 95 ARG A N 1
ATOM 744 C CA . ARG A 1 95 ? -9.553 11.077 -4.796 1.00 93.56 95 ARG A CA 1
ATOM 745 C C . ARG A 1 95 ? -9.051 9.650 -4.993 1.00 93.56 95 ARG A C 1
ATOM 747 O O . ARG A 1 95 ? -8.407 9.332 -5.995 1.00 93.56 95 ARG A O 1
ATOM 754 N N . ILE A 1 96 ? -9.288 8.818 -3.985 1.00 94.56 96 ILE A N 1
ATOM 755 C CA . ILE A 1 96 ? -8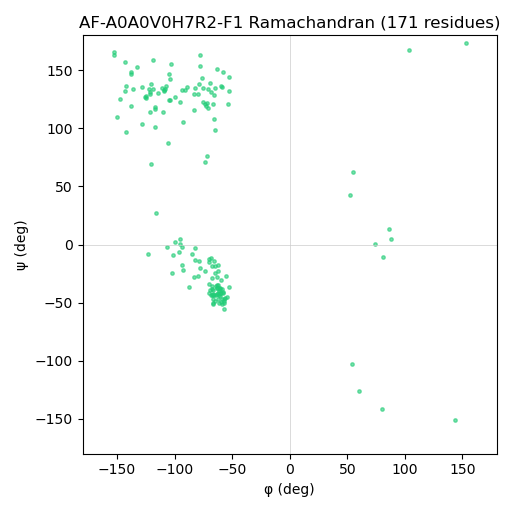.868 7.419 -4.001 1.00 94.56 96 ILE A CA 1
ATOM 756 C C . ILE A 1 96 ? -9.821 6.581 -4.853 1.00 94.56 96 ILE A C 1
ATOM 758 O O . ILE A 1 96 ? -10.949 6.961 -5.145 1.00 94.56 96 ILE A O 1
ATOM 762 N N . LYS A 1 97 ? -9.372 5.389 -5.232 1.00 94.81 97 LYS A N 1
ATOM 763 C CA . LYS A 1 97 ? -10.245 4.372 -5.811 1.00 94.81 97 LYS A CA 1
ATOM 764 C C . LYS A 1 97 ? -10.396 3.241 -4.806 1.00 94.81 97 LYS A C 1
ATOM 766 O O . LYS A 1 97 ? -9.418 2.552 -4.529 1.00 94.81 97 LYS A O 1
ATOM 771 N N . ASP A 1 98 ? -11.603 3.044 -4.284 1.00 94.06 98 ASP A N 1
ATOM 772 C CA . ASP A 1 98 ? -11.893 1.873 -3.456 1.00 94.06 98 ASP A CA 1
ATOM 773 C C . ASP A 1 98 ? -11.951 0.622 -4.345 1.00 94.06 98 ASP A C 1
ATOM 775 O O . ASP A 1 98 ? -12.713 0.561 -5.313 1.00 94.06 98 ASP A O 1
ATOM 779 N N . LEU A 1 99 ? -11.103 -0.357 -4.036 1.00 94.44 99 LEU A N 1
ATOM 780 C CA . LEU A 1 99 ? -11.033 -1.641 -4.737 1.00 94.44 99 LEU A CA 1
ATOM 781 C C . LEU A 1 99 ? -11.857 -2.732 -4.033 1.00 94.44 99 LEU A C 1
ATOM 783 O O . LEU A 1 99 ? -11.903 -3.863 -4.514 1.00 94.44 99 LEU A O 1
ATOM 787 N N . GLY A 1 100 ? -12.526 -2.400 -2.926 1.00 94.00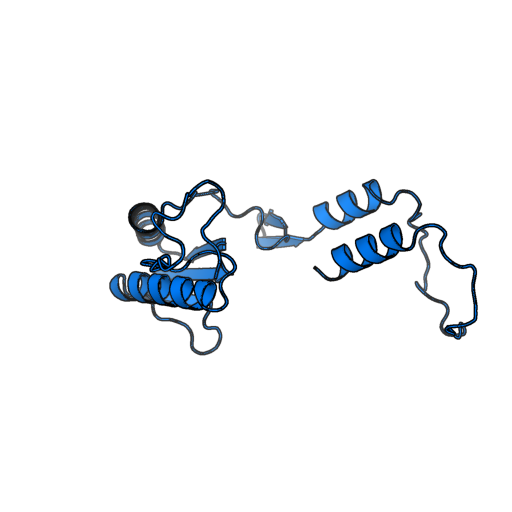 100 GLY A N 1
ATOM 788 C CA . GLY A 1 100 ? -13.325 -3.328 -2.138 1.00 94.00 100 GLY A CA 1
ATOM 789 C C . GLY A 1 100 ? -12.469 -4.189 -1.212 1.00 94.00 100 GLY A C 1
ATOM 790 O O . GLY A 1 100 ? -11.514 -3.712 -0.599 1.00 94.00 100 GLY A O 1
ATOM 791 N N . ILE A 1 101 ? -12.844 -5.462 -1.072 1.00 93.12 101 ILE A N 1
ATOM 792 C CA . ILE A 1 101 ? -12.078 -6.429 -0.280 1.00 93.12 101 ILE A CA 1
ATOM 793 C C . ILE A 1 101 ? -10.714 -6.654 -0.940 1.00 93.12 101 ILE A C 1
ATOM 795 O O . ILE A 1 101 ? -10.614 -6.824 -2.157 1.00 93.12 101 ILE A O 1
ATOM 799 N N . ALA A 1 102 ? -9.659 -6.641 -0.126 1.00 93.25 102 ALA A N 1
ATOM 800 C CA . ALA A 1 102 ? -8.295 -6.794 -0.601 1.00 93.25 102 ALA A CA 1
ATOM 801 C C . ALA A 1 102 ? -8.076 -8.201 -1.177 1.00 93.25 102 ALA A C 1
ATOM 803 O O . ALA A 1 102 ? -7.999 -9.173 -0.435 1.00 93.25 102 ALA A O 1
ATOM 804 N N . ASN A 1 103 ? -7.953 -8.282 -2.503 1.00 92.69 103 ASN A N 1
ATOM 805 C CA . ASN A 1 103 ? -7.565 -9.502 -3.221 1.00 92.69 103 ASN A CA 1
ATOM 806 C C . ASN A 1 103 ? -6.100 -9.460 -3.670 1.00 92.69 103 ASN A C 1
ATOM 808 O O . ASN A 1 103 ? -5.486 -10.497 -3.888 1.00 92.69 103 ASN A O 1
ATOM 812 N N . TYR A 1 104 ? -5.540 -8.259 -3.827 1.00 91.81 104 TYR A N 1
ATOM 813 C CA . TYR A 1 104 ? -4.145 -8.048 -4.192 1.00 91.81 104 TYR A CA 1
ATOM 814 C C . TYR A 1 104 ? -3.584 -6.843 -3.442 1.00 91.81 104 TYR A C 1
ATOM 816 O O . TYR A 1 104 ? -4.231 -5.798 -3.371 1.00 91.81 104 TYR A O 1
ATOM 824 N N . PHE A 1 105 ? -2.366 -6.971 -2.925 1.00 91.19 105 PHE A N 1
ATOM 825 C CA . PHE A 1 105 ? -1.610 -5.868 -2.340 1.00 91.19 105 PHE A CA 1
ATOM 826 C C . PHE A 1 105 ? -0.116 -6.094 -2.590 1.00 91.19 105 PHE A C 1
ATOM 828 O O . PHE A 1 105 ? 0.413 -7.153 -2.265 1.00 91.19 105 PHE A O 1
ATOM 835 N N . LEU A 1 106 ? 0.564 -5.120 -3.204 1.00 88.19 106 LEU A N 1
ATOM 836 C CA . LEU A 1 106 ? 2.007 -5.180 -3.506 1.00 88.19 106 LEU A CA 1
ATOM 837 C C . LEU A 1 106 ? 2.446 -6.444 -4.266 1.00 88.19 106 LEU A C 1
ATOM 839 O O . LEU A 1 106 ? 3.447 -7.072 -3.936 1.00 88.19 106 LEU A O 1
ATOM 843 N N . GLY A 1 107 ? 1.664 -6.848 -5.269 1.00 87.50 107 GLY A N 1
ATOM 844 C CA . GLY A 1 107 ? 1.954 -8.040 -6.075 1.00 87.50 107 GLY A CA 1
ATOM 845 C C . GLY A 1 107 ? 1.688 -9.371 -5.363 1.00 87.50 107 GLY A C 1
ATOM 846 O O . GLY A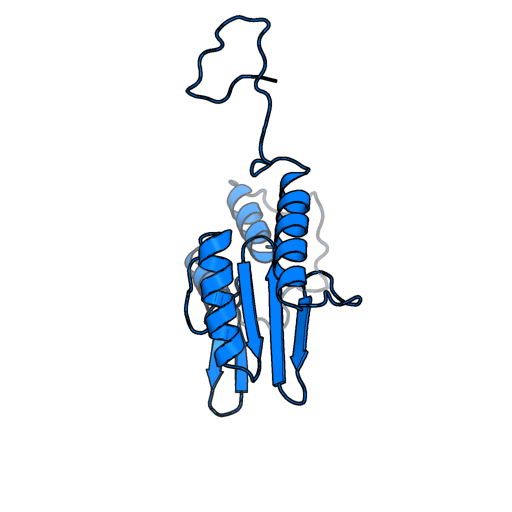 1 107 ? 1.872 -10.426 -5.966 1.00 87.50 107 GLY A O 1
ATOM 847 N N . MET A 1 108 ? 1.227 -9.344 -4.111 1.00 91.62 108 MET A N 1
ATOM 848 C CA . MET A 1 108 ? 0.748 -10.521 -3.395 1.00 91.62 108 MET A CA 1
ATOM 849 C C . MET A 1 108 ? -0.761 -10.645 -3.556 1.00 91.62 108 MET A C 1
ATOM 851 O O . MET A 1 108 ? -1.494 -9.675 -3.382 1.00 91.62 108 MET A O 1
ATOM 855 N N . GLU A 1 109 ? -1.213 -11.845 -3.880 1.00 94.00 109 GLU A N 1
ATOM 856 C CA . GLU A 1 109 ? -2.611 -12.249 -3.883 1.00 94.00 109 GLU A CA 1
ATOM 857 C C . GLU A 1 109 ? -3.032 -12.633 -2.462 1.00 94.00 109 GLU A C 1
ATOM 859 O O . GLU A 1 109 ? -2.308 -13.343 -1.761 1.00 94.00 109 GLU A O 1
ATOM 864 N N . ILE A 1 110 ? -4.197 -12.153 -2.041 1.00 94.50 110 ILE A N 1
ATOM 865 C CA . ILE A 1 110 ? -4.799 -12.409 -0.736 1.00 94.50 110 ILE A CA 1
ATOM 866 C C . ILE A 1 110 ? -6.109 -13.149 -0.989 1.00 94.50 110 ILE A C 1
ATOM 868 O O . ILE A 1 110 ? -7.027 -12.610 -1.604 1.00 94.50 110 ILE A O 1
ATOM 872 N N . LEU A 1 111 ? -6.193 -14.387 -0.514 1.00 93.94 111 LEU A N 1
ATOM 873 C CA . LEU A 1 111 ? -7.383 -15.225 -0.608 1.00 93.94 111 LEU A CA 1
ATOM 874 C C . LEU A 1 111 ? -7.989 -15.378 0.784 1.00 93.94 111 LEU A C 1
ATOM 876 O O . LEU A 1 111 ? -7.280 -15.658 1.752 1.00 93.94 111 LEU A O 1
ATOM 880 N N . THR A 1 112 ? -9.302 -15.187 0.879 1.00 91.88 112 THR A N 1
ATOM 881 C CA . THR A 1 112 ? -10.041 -15.378 2.129 1.00 91.88 112 THR A CA 1
ATOM 882 C C . THR A 1 112 ? -10.623 -16.782 2.159 1.00 91.88 112 THR A C 1
ATOM 884 O O . THR A 1 112 ? -11.398 -17.148 1.282 1.00 91.88 112 THR A O 1
ATOM 887 N N . GLU A 1 113 ? -10.268 -17.546 3.185 1.00 93.44 113 GLU A N 1
ATOM 888 C CA . GLU A 1 113 ? -10.754 -18.898 3.448 1.00 93.44 113 GLU A CA 1
ATOM 889 C C . GLU A 1 113 ? -11.488 -18.928 4.800 1.00 93.44 113 GLU A C 1
ATOM 891 O O . GLU A 1 113 ? -11.214 -18.093 5.667 1.00 93.44 113 GLU A O 1
ATOM 896 N N . PRO A 1 114 ? -12.378 -19.905 5.061 1.00 92.75 114 PRO A N 1
ATOM 897 C CA . PRO A 1 114 ? -13.084 -20.002 6.344 1.00 92.75 114 PRO A CA 1
ATOM 898 C C . PRO A 1 114 ? -12.161 -20.048 7.574 1.00 92.75 114 PRO A C 1
ATOM 900 O O . PRO A 1 114 ? -12.563 -19.650 8.663 1.00 92.75 114 PRO A O 1
ATOM 903 N N . GLY A 1 115 ? -10.926 -20.536 7.406 1.00 93.12 115 GLY A N 1
ATOM 904 C CA . GLY A 1 115 ? -9.915 -20.625 8.463 1.00 93.12 115 GLY A CA 1
ATOM 905 C C . GLY A 1 115 ? -8.953 -19.435 8.558 1.00 93.12 115 GLY A C 1
ATOM 906 O O . GLY A 1 115 ? -8.085 -19.454 9.427 1.00 93.12 115 GLY A O 1
ATOM 907 N N . GLY A 1 116 ? -9.056 -18.427 7.682 1.00 92.50 116 GLY A N 1
ATOM 908 C CA . GLY A 1 116 ? -8.166 -17.263 7.696 1.00 92.50 116 GLY A CA 1
ATOM 909 C C . GLY A 1 116 ? -7.809 -16.729 6.310 1.00 92.50 116 GLY A C 1
ATOM 910 O O . GLY A 1 116 ? -8.584 -16.824 5.364 1.00 92.50 116 GLY A O 1
ATOM 911 N N . LEU A 1 117 ? -6.620 -16.136 6.196 1.00 93.00 117 LEU A N 1
ATOM 912 C CA . LEU A 1 117 ? -6.119 -15.548 4.954 1.00 93.00 117 LEU A CA 1
ATOM 913 C C . LEU A 1 117 ? -4.944 -16.360 4.410 1.00 93.00 117 LEU A C 1
ATOM 915 O O . LEU A 1 117 ? -4.016 -16.692 5.147 1.00 93.00 117 LEU A O 1
ATOM 919 N N . LEU A 1 118 ? -4.961 -16.625 3.107 1.00 94.56 118 LEU A N 1
ATOM 920 C CA . LEU A 1 118 ? -3.822 -17.158 2.371 1.00 94.56 118 LEU A CA 1
ATOM 921 C C . LEU A 1 118 ? -3.193 -16.030 1.558 1.00 94.56 118 LEU A C 1
ATOM 923 O O . LEU A 1 118 ? -3.863 -15.396 0.747 1.00 94.56 118 LEU A O 1
ATOM 927 N N . VAL A 1 119 ? -1.897 -15.801 1.758 1.00 94.75 119 VAL A N 1
ATOM 928 C CA . VAL A 1 119 ? -1.114 -14.848 0.963 1.00 94.75 119 VAL A CA 1
ATOM 929 C C . VAL A 1 119 ? -0.240 -15.638 -0.001 1.00 94.75 119 VAL A C 1
ATOM 931 O O . VAL A 1 119 ? 0.511 -16.519 0.416 1.00 94.75 119 VAL A O 1
ATOM 934 N N . THR A 1 120 ? -0.351 -15.362 -1.297 1.00 93.69 120 THR A N 1
ATOM 935 C CA . THR A 1 120 ? 0.337 -16.123 -2.345 1.00 93.69 120 THR A CA 1
ATOM 936 C C . THR A 1 120 ? 0.810 -15.230 -3.487 1.00 93.69 120 THR A C 1
ATOM 938 O O . THR A 1 120 ? 0.287 -14.151 -3.721 1.00 93.69 120 THR A O 1
ATOM 941 N N . GLN A 1 121 ? 1.816 -15.682 -4.228 1.00 93.38 121 GLN A N 1
ATOM 942 C CA . GLN A 1 121 ? 2.249 -15.075 -5.492 1.00 93.38 121 GLN A CA 1
ATOM 943 C C . GLN A 1 121 ? 2.048 -16.049 -6.661 1.00 93.38 121 GLN A C 1
ATOM 945 O O . GLN A 1 121 ? 2.747 -15.996 -7.671 1.00 93.38 121 GLN A O 1
ATOM 950 N N . ARG A 1 122 ? 1.081 -16.972 -6.537 1.00 91.12 122 ARG A N 1
ATOM 951 C CA . ARG A 1 122 ? 0.807 -18.005 -7.546 1.00 91.12 122 ARG A CA 1
ATOM 952 C C . ARG A 1 122 ? 0.564 -17.408 -8.929 1.00 91.12 122 ARG A C 1
ATOM 954 O O . ARG A 1 122 ? 1.119 -17.917 -9.898 1.00 91.12 122 ARG A O 1
ATOM 961 N N . LYS A 1 123 ? -0.241 -16.345 -9.026 1.00 89.50 123 LYS A N 1
ATOM 962 C CA . LYS A 1 123 ? -0.486 -15.655 -10.299 1.00 89.50 123 LYS A CA 1
ATOM 963 C C . LYS A 1 123 ? 0.819 -15.159 -10.926 1.00 89.50 123 LYS A C 1
ATOM 965 O O . LYS A 1 123 ? 1.086 -15.490 -12.071 1.00 89.50 123 LYS A O 1
ATOM 970 N N . PHE A 1 124 ? 1.653 -14.461 -10.155 1.00 89.94 124 PHE A N 1
ATOM 971 C CA . PHE A 1 124 ? 2.958 -13.988 -10.619 1.00 89.94 124 PHE A CA 1
ATOM 972 C C . PHE A 1 124 ? 3.837 -15.141 -11.130 1.00 89.94 124 PHE A C 1
ATOM 974 O O . PHE A 1 124 ? 4.389 -15.051 -12.223 1.00 89.94 124 PHE A O 1
ATOM 981 N N . ALA A 1 125 ? 3.913 -16.254 -10.392 1.00 89.38 125 ALA A N 1
ATOM 982 C CA . ALA A 1 125 ? 4.685 -17.423 -10.811 1.00 89.38 125 ALA A CA 1
ATOM 983 C C . ALA A 1 125 ? 4.159 -18.045 -12.119 1.00 89.38 125 ALA A C 1
ATOM 985 O O . ALA A 1 125 ? 4.947 -18.419 -12.984 1.00 89.38 125 ALA A O 1
ATOM 986 N N . LEU A 1 126 ? 2.837 -18.146 -12.284 1.00 89.75 126 LEU A N 1
ATOM 987 C CA . LEU A 1 126 ? 2.224 -18.673 -13.506 1.00 89.75 126 LEU A CA 1
ATOM 988 C C . LEU A 1 126 ? 2.415 -17.740 -14.701 1.00 89.75 126 LEU A C 1
ATOM 990 O O . LEU A 1 126 ? 2.758 -18.212 -15.783 1.00 89.75 126 LEU A O 1
ATOM 994 N N . ASP A 1 127 ? 2.237 -16.435 -14.498 1.00 90.06 127 ASP A N 1
ATOM 995 C CA . ASP A 1 127 ? 2.458 -15.426 -15.531 1.00 90.06 127 ASP A CA 1
ATOM 996 C C . ASP A 1 127 ? 3.930 -15.468 -15.986 1.00 90.06 127 ASP A C 1
ATOM 998 O O . ASP A 1 127 ? 4.205 -15.493 -17.187 1.00 90.06 127 ASP A O 1
ATOM 1002 N N . LEU A 1 128 ? 4.875 -15.613 -15.048 1.00 89.94 128 LEU A N 1
ATOM 1003 C CA . LEU A 1 128 ? 6.299 -15.766 -15.351 1.00 89.94 128 LEU A CA 1
ATOM 1004 C C . LEU A 1 128 ? 6.591 -17.036 -16.165 1.00 89.94 128 LEU A C 1
ATOM 1006 O O . LEU A 1 128 ? 7.285 -16.967 -17.175 1.00 89.94 128 LEU A O 1
ATOM 1010 N N . LEU A 1 129 ? 6.042 -18.188 -15.771 1.00 88.44 129 LEU A N 1
ATOM 1011 C CA . LEU A 1 129 ? 6.203 -19.435 -16.530 1.00 88.44 129 LEU A CA 1
ATOM 1012 C C . LEU A 1 129 ? 5.596 -19.338 -17.937 1.00 88.44 129 LEU A C 1
ATOM 1014 O O . LEU A 1 129 ? 6.146 -19.898 -18.880 1.00 88.44 129 LEU A O 1
ATOM 1018 N N . SER A 1 130 ? 4.484 -18.614 -18.091 1.00 89.19 130 SER A N 1
ATOM 1019 C CA . SER A 1 130 ? 3.836 -18.424 -19.393 1.00 89.19 130 SER A CA 1
ATOM 1020 C C . SER A 1 130 ? 4.641 -17.530 -20.343 1.00 89.19 130 SER A C 1
ATOM 1022 O O . SER A 1 130 ? 4.643 -17.759 -21.550 1.00 89.19 130 SER A O 1
ATOM 1024 N N . GLU A 1 131 ? 5.349 -16.532 -19.809 1.00 90.25 131 GLU A N 1
ATOM 1025 C CA . GLU A 1 131 ? 6.178 -15.610 -20.591 1.00 90.25 131 GLU A CA 1
ATOM 1026 C C . GLU A 1 131 ? 7.534 -16.211 -20.975 1.00 90.25 131 GLU A C 1
ATOM 1028 O O . GLU A 1 131 ? 8.107 -15.846 -22.002 1.00 90.25 131 GLU A O 1
ATOM 1033 N N . TYR A 1 132 ? 8.035 -17.146 -20.169 1.00 87.00 132 TYR A N 1
ATOM 1034 C CA . TYR A 1 132 ? 9.310 -17.824 -20.376 1.00 87.00 132 TYR A CA 1
ATOM 1035 C C . TYR A 1 132 ? 9.096 -19.342 -20.505 1.00 87.00 132 TYR A C 1
ATOM 1037 O O . TYR A 1 132 ? 9.521 -20.091 -19.624 1.00 87.00 132 TYR A O 1
ATOM 1045 N N . PRO A 1 133 ? 8.470 -19.823 -21.598 1.00 78.06 133 PRO A N 1
ATOM 1046 C CA . PRO A 1 133 ? 8.140 -21.242 -21.773 1.00 78.06 133 PRO A CA 1
ATOM 1047 C C . PRO A 1 133 ? 9.377 -22.153 -21.815 1.00 78.06 133 PRO A C 1
ATOM 1049 O O . PRO A 1 133 ? 9.277 -23.336 -21.500 1.00 78.06 133 PRO A O 1
ATOM 1052 N N . ASP A 1 134 ? 10.546 -21.597 -22.150 1.00 75.62 134 ASP A N 1
ATOM 1053 C CA . ASP A 1 134 ? 11.834 -22.301 -22.145 1.00 75.62 134 ASP A CA 1
ATOM 1054 C C . ASP A 1 134 ? 12.331 -22.638 -20.727 1.00 75.62 134 ASP A C 1
ATOM 1056 O O . ASP A 1 134 ? 13.231 -23.466 -20.563 1.00 75.62 134 ASP A O 1
ATOM 1060 N N . LEU A 1 135 ? 11.756 -22.019 -19.686 1.00 72.44 135 LEU A N 1
ATOM 1061 C CA . LEU A 1 135 ? 11.923 -22.452 -18.301 1.00 72.44 135 LEU A CA 1
ATOM 1062 C C . LEU A 1 135 ? 11.097 -23.724 -18.096 1.00 72.44 135 LEU A C 1
ATOM 1064 O O . LEU A 1 135 ? 10.061 -23.705 -17.434 1.00 72.44 135 LEU A O 1
ATOM 1068 N N . GLU A 1 136 ? 11.537 -24.843 -18.675 1.00 64.88 136 GLU A N 1
ATOM 1069 C CA . GLU A 1 136 ? 10.930 -26.137 -18.377 1.00 64.88 136 GLU A CA 1
ATOM 1070 C C . GLU A 1 136 ? 10.948 -26.339 -16.853 1.00 64.88 136 GLU A C 1
ATOM 1072 O O . GLU A 1 136 ? 12.035 -26.362 -16.258 1.00 64.88 136 GLU A O 1
ATOM 1077 N N . PRO A 1 137 ? 9.789 -26.523 -16.192 1.00 63.44 137 PRO A N 1
ATOM 1078 C CA . PRO A 1 137 ? 9.745 -26.848 -14.777 1.00 63.44 137 PRO A CA 1
ATOM 1079 C C . PRO A 1 137 ? 10.223 -28.292 -14.593 1.00 63.44 137 PRO A C 1
ATOM 1081 O O . PRO A 1 137 ? 9.441 -29.224 -14.400 1.00 63.44 137 PRO A O 1
ATOM 1084 N N . ARG A 1 138 ? 11.537 -28.510 -14.673 1.00 67.69 138 ARG A N 1
ATOM 1085 C CA . ARG A 1 138 ? 12.141 -29.789 -14.320 1.00 67.69 138 ARG A CA 1
ATOM 1086 C C . ARG A 1 138 ? 12.104 -29.911 -12.811 1.00 67.69 138 ARG A C 1
ATOM 1088 O O . ARG A 1 138 ? 12.700 -29.112 -12.093 1.00 67.69 138 ARG A O 1
ATOM 1095 N N . ARG A 1 139 ? 11.411 -30.941 -12.322 1.00 68.94 139 ARG A N 1
ATOM 1096 C CA . ARG A 1 139 ? 11.520 -31.354 -10.923 1.00 68.94 139 ARG A CA 1
ATOM 1097 C C . ARG A 1 139 ? 12.944 -31.843 -10.696 1.00 68.94 139 ARG A C 1
ATOM 1099 O O . ARG A 1 139 ? 13.280 -32.971 -11.041 1.00 68.94 139 ARG A O 1
ATOM 1106 N N . VAL A 1 140 ? 13.775 -30.971 -10.151 1.00 74.81 140 VAL A N 1
ATOM 1107 C CA . VAL A 1 140 ? 15.135 -31.289 -9.728 1.00 74.81 140 VAL A CA 1
ATOM 1108 C C . VAL A 1 140 ? 15.164 -31.324 -8.206 1.00 74.81 140 VAL A C 1
ATOM 1110 O O . VAL A 1 140 ? 14.582 -30.461 -7.553 1.00 74.81 140 VAL A O 1
ATOM 1113 N N . SER A 1 141 ? 15.823 -32.329 -7.627 1.00 77.12 141 SER A N 1
ATOM 1114 C CA . SER A 1 141 ? 16.047 -32.387 -6.174 1.00 77.12 141 SER A CA 1
ATOM 1115 C C . SER A 1 141 ? 16.952 -31.250 -5.695 1.00 77.12 141 SER A C 1
ATOM 1117 O O . SER A 1 141 ? 16.876 -30.848 -4.538 1.00 77.12 141 SER A O 1
ATOM 1119 N N . THR A 1 142 ? 17.783 -30.725 -6.600 1.00 72.88 142 THR A N 1
ATOM 1120 C CA . THR A 1 142 ? 18.728 -29.640 -6.344 1.00 72.88 142 THR A CA 1
ATOM 1121 C C . THR A 1 142 ? 18.702 -28.661 -7.529 1.00 72.88 142 THR A C 1
ATOM 1123 O O . THR A 1 142 ? 19.013 -29.082 -8.643 1.00 72.88 142 THR A O 1
ATOM 1126 N N . PRO A 1 143 ? 18.340 -27.375 -7.336 1.00 72.19 143 PRO A N 1
ATOM 1127 C CA . PRO A 1 143 ? 18.211 -26.389 -8.422 1.00 72.19 143 PRO A CA 1
ATOM 1128 C C . PRO A 1 143 ? 19.516 -26.078 -9.169 1.00 72.19 143 PRO A C 1
ATOM 1130 O O . PRO A 1 143 ? 19.486 -25.709 -10.339 1.00 72.19 143 PRO A O 1
ATOM 1133 N N . LEU A 1 144 ? 20.656 -26.214 -8.488 1.00 77.62 144 LEU A N 1
ATOM 1134 C CA . LEU A 1 144 ? 21.995 -25.986 -9.023 1.00 77.62 144 LEU A CA 1
ATOM 1135 C C . LEU A 1 144 ? 22.947 -27.020 -8.411 1.00 77.62 144 LEU A C 1
ATOM 1137 O O . LEU A 1 144 ? 22.935 -27.218 -7.197 1.00 77.62 144 LEU A O 1
ATOM 1141 N N . ASP A 1 145 ? 23.762 -27.680 -9.231 1.00 79.69 145 ASP A N 1
ATOM 1142 C CA . ASP A 1 145 ? 24.773 -28.621 -8.741 1.00 79.69 145 ASP A CA 1
ATOM 1143 C C . ASP A 1 145 ? 25.860 -27.854 -7.953 1.00 79.69 145 ASP A C 1
ATOM 1145 O O . ASP A 1 145 ? 26.502 -26.961 -8.516 1.00 79.69 145 ASP A O 1
ATOM 1149 N N . PRO A 1 146 ? 26.087 -28.173 -6.662 1.00 80.25 146 PRO A N 1
ATOM 1150 C CA . PRO A 1 146 ? 27.041 -27.455 -5.814 1.00 80.25 146 PRO A CA 1
ATOM 1151 C C . PRO A 1 146 ? 28.503 -27.613 -6.262 1.00 80.25 146 PRO A C 1
ATOM 1153 O O . PRO A 1 146 ? 29.366 -26.867 -5.803 1.00 80.25 146 PRO A O 1
ATOM 1156 N N . SER A 1 147 ? 28.801 -28.568 -7.148 1.00 84.75 147 SER A N 1
ATOM 1157 C CA . SER A 1 147 ? 30.131 -28.756 -7.732 1.00 84.75 147 SER A CA 1
ATOM 1158 C C . SER A 1 147 ? 30.414 -27.823 -8.920 1.00 84.75 147 SER A C 1
ATOM 1160 O O . SER A 1 147 ? 31.576 -27.661 -9.311 1.00 84.75 147 SER A O 1
ATOM 1162 N N . ILE A 1 148 ? 29.389 -27.152 -9.468 1.00 83.75 148 ILE A N 1
ATOM 1163 C CA . ILE A 1 148 ? 29.548 -26.205 -10.575 1.00 83.75 148 ILE A CA 1
ATOM 1164 C C . ILE A 1 148 ? 30.252 -24.938 -10.084 1.00 83.75 148 ILE A C 1
ATOM 1166 O O . ILE A 1 148 ? 29.722 -24.159 -9.293 1.00 83.75 148 ILE A O 1
ATOM 1170 N N . LYS A 1 149 ? 31.441 -24.678 -10.636 1.00 81.62 149 LYS A N 1
ATOM 1171 C CA . LYS A 1 149 ? 32.144 -23.399 -10.483 1.00 81.62 149 LYS A CA 1
ATOM 1172 C C . LYS A 1 149 ? 31.792 -22.475 -11.644 1.00 81.62 149 LYS A C 1
ATOM 1174 O O . LYS A 1 149 ? 32.266 -22.659 -12.764 1.00 81.62 149 LYS A O 1
ATOM 1179 N N . LEU A 1 150 ? 30.962 -21.472 -11.372 1.00 83.38 150 LEU A N 1
ATOM 1180 C CA . LEU A 1 150 ? 30.655 -20.412 -12.331 1.00 83.38 150 LEU A CA 1
ATOM 1181 C C . LEU A 1 150 ? 31.879 -19.499 -12.498 1.00 83.38 150 LEU A C 1
ATOM 1183 O O . LEU A 1 150 ? 32.490 -19.091 -11.511 1.00 83.38 150 LEU A O 1
ATOM 1187 N N . SER A 1 151 ? 32.241 -19.169 -13.738 1.00 83.25 151 SER A N 1
ATOM 1188 C CA . SER A 1 151 ? 33.318 -18.223 -14.042 1.00 83.25 151 SER A CA 1
ATOM 1189 C C . SER A 1 151 ? 32.851 -17.223 -15.096 1.00 83.25 151 SER A C 1
ATOM 1191 O O . SER A 1 151 ? 32.005 -17.541 -15.925 1.00 83.25 151 SER A O 1
ATOM 1193 N N . LEU A 1 152 ? 33.428 -16.020 -15.095 1.00 78.94 152 LEU A N 1
ATOM 1194 C CA . LEU A 1 152 ? 33.089 -14.968 -16.063 1.00 78.94 152 LEU A CA 1
ATOM 1195 C C . LEU A 1 152 ? 33.459 -15.321 -17.513 1.00 78.94 152 LEU A C 1
ATOM 1197 O O . LEU A 1 152 ? 32.961 -14.692 -18.440 1.00 78.94 152 LEU A O 1
ATOM 1201 N N . ILE A 1 153 ? 34.344 -16.301 -17.700 1.00 83.31 153 ILE A N 1
ATOM 1202 C CA . ILE A 1 153 ? 34.904 -16.704 -18.997 1.00 83.31 153 ILE A CA 1
ATOM 1203 C C . ILE A 1 153 ? 34.334 -18.042 -19.486 1.00 83.31 153 ILE A C 1
ATOM 1205 O O . ILE A 1 153 ? 34.687 -18.494 -20.572 1.00 83.31 153 ILE A O 1
ATOM 1209 N N . SER A 1 154 ? 33.467 -18.689 -18.699 1.00 78.81 154 SER A N 1
ATOM 1210 C CA . SER A 1 154 ? 32.875 -19.982 -19.040 1.00 78.81 154 SER A CA 1
ATOM 1211 C C . SER A 1 154 ? 31.421 -19.838 -19.490 1.00 78.81 154 SER A C 1
ATOM 1213 O O . SER A 1 154 ? 30.653 -19.050 -18.946 1.00 78.81 154 SER A O 1
ATOM 1215 N N . GLY A 1 155 ? 31.036 -20.650 -20.477 1.00 80.88 155 GLY A N 1
ATOM 1216 C CA . GLY A 1 155 ? 29.677 -20.701 -21.015 1.00 80.88 155 GLY A CA 1
ATOM 1217 C C . GLY A 1 155 ? 29.520 -19.998 -22.363 1.00 80.88 155 GLY A C 1
ATOM 1218 O O . GLY A 1 155 ? 30.400 -19.286 -22.845 1.00 80.88 155 GLY A O 1
ATOM 1219 N N . LYS A 1 156 ? 28.378 -20.242 -23.009 1.00 82.81 156 LYS A N 1
ATOM 1220 C CA . LYS A 1 156 ? 28.021 -19.611 -24.281 1.00 82.81 156 LYS A CA 1
ATOM 1221 C C . LYS A 1 156 ? 27.413 -18.239 -23.999 1.00 82.81 156 LYS A C 1
ATOM 1223 O O . LYS A 1 156 ? 26.488 -18.136 -23.199 1.00 82.81 156 LYS A O 1
ATOM 1228 N N . SER A 1 157 ? 27.906 -17.205 -24.679 1.00 83.69 157 SER A N 1
ATOM 1229 C CA . SER A 1 157 ? 27.294 -15.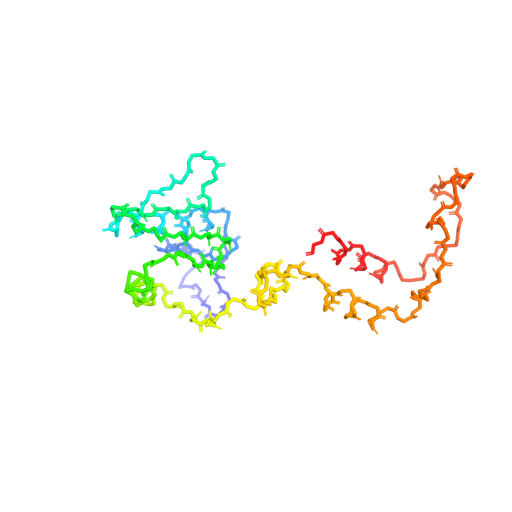877 -24.594 1.00 83.69 157 SER A CA 1
ATOM 1230 C C . SER A 1 157 ? 25.840 -15.928 -25.070 1.00 83.69 157 SER A C 1
ATOM 1232 O O . SER A 1 157 ? 25.533 -16.565 -26.083 1.00 83.69 157 SER A O 1
ATOM 1234 N N . LEU A 1 158 ? 24.950 -15.257 -24.339 1.00 82.31 158 LEU A N 1
ATOM 1235 C CA . LEU A 1 158 ? 23.557 -15.098 -24.745 1.00 82.31 158 LEU A CA 1
ATOM 1236 C C . LEU A 1 158 ? 23.496 -14.185 -25.973 1.00 82.31 158 LEU A C 1
ATOM 1238 O O . LEU A 1 158 ? 24.086 -13.105 -25.971 1.00 82.31 158 LEU A O 1
ATOM 1242 N N . SER A 1 159 ? 22.761 -14.601 -27.005 1.00 86.06 159 SER A N 1
ATOM 1243 C CA . SER A 1 159 ? 22.545 -13.789 -28.210 1.00 86.06 159 SER A CA 1
ATOM 1244 C C . SER A 1 159 ? 21.782 -12.500 -27.903 1.00 86.06 159 SER A C 1
ATOM 1246 O O . SER A 1 159 ? 22.109 -11.454 -28.452 1.00 86.06 159 SER A O 1
ATOM 1248 N N . ASP A 1 160 ? 20.809 -12.570 -26.990 1.00 88.31 160 ASP A N 1
ATOM 1249 C CA . ASP A 1 160 ? 20.152 -11.408 -26.396 1.00 88.31 160 ASP A CA 1
ATOM 1250 C C . ASP A 1 160 ? 20.167 -11.513 -24.856 1.00 88.31 160 ASP A C 1
ATOM 1252 O O . ASP A 1 160 ? 19.381 -12.266 -24.271 1.00 88.31 160 ASP A O 1
ATOM 1256 N N . PRO A 1 161 ? 21.035 -10.759 -24.155 1.00 88.81 161 PRO A N 1
ATOM 1257 C CA . PRO A 1 161 ? 21.072 -10.762 -22.694 1.00 88.81 161 PRO A CA 1
ATOM 1258 C C . PRO A 1 161 ? 19.842 -10.090 -22.062 1.00 88.81 161 PRO A C 1
ATOM 1260 O O . PRO A 1 161 ? 19.632 -10.213 -20.854 1.00 88.81 161 PRO A O 1
ATOM 1263 N N . THR A 1 162 ? 19.031 -9.366 -22.840 1.00 90.31 162 THR A N 1
ATOM 1264 C CA . THR A 1 162 ? 17.857 -8.630 -22.350 1.00 90.31 162 THR A CA 1
ATOM 1265 C C . THR A 1 162 ? 16.806 -9.566 -21.771 1.00 90.31 162 THR A C 1
ATOM 1267 O O . THR A 1 162 ? 16.205 -9.235 -20.751 1.00 90.31 162 THR A O 1
ATOM 1270 N N . VAL A 1 163 ? 16.611 -10.745 -22.368 1.00 87.31 163 VAL A N 1
ATOM 1271 C CA . VAL A 1 163 ? 15.654 -11.760 -21.894 1.00 87.31 163 VAL A CA 1
ATOM 1272 C C . VAL A 1 163 ? 15.990 -12.193 -20.466 1.00 87.31 163 VAL A C 1
ATOM 1274 O O . VAL A 1 163 ? 15.144 -12.106 -19.575 1.00 87.31 163 VAL A O 1
ATOM 1277 N N . TYR A 1 164 ? 17.253 -12.560 -20.230 1.00 85.88 164 TYR A N 1
ATOM 1278 C CA . TYR A 1 164 ? 17.743 -12.972 -18.914 1.00 85.88 164 TYR A CA 1
ATOM 1279 C C . TYR A 1 164 ? 17.707 -11.826 -17.895 1.00 85.88 164 TYR A C 1
ATOM 1281 O O . TYR A 1 164 ? 17.237 -12.000 -16.773 1.00 85.88 164 TYR A O 1
ATOM 1289 N N . ARG A 1 165 ? 18.136 -10.620 -18.292 1.00 90.75 165 ARG A N 1
ATOM 1290 C CA . ARG A 1 165 ? 18.081 -9.429 -17.424 1.00 90.75 165 ARG A CA 1
ATOM 1291 C C . ARG A 1 165 ? 16.650 -9.070 -17.025 1.00 90.75 165 ARG A C 1
ATOM 1293 O O . ARG A 1 165 ? 16.428 -8.672 -15.888 1.00 90.75 165 ARG A O 1
ATOM 1300 N N . ARG A 1 166 ? 15.683 -9.229 -17.933 1.00 91.12 166 ARG A N 1
ATOM 1301 C CA . ARG A 1 166 ? 14.257 -8.997 -17.666 1.00 91.12 166 ARG A CA 1
ATOM 1302 C C . ARG A 1 166 ? 13.691 -10.031 -16.696 1.00 91.12 166 ARG A C 1
ATOM 1304 O O . ARG A 1 166 ? 12.996 -9.639 -15.767 1.00 91.12 166 ARG A O 1
ATOM 1311 N N . LEU A 1 167 ? 14.037 -11.308 -16.874 1.00 89.19 167 LEU A N 1
ATOM 1312 C CA . LEU A 1 167 ? 13.639 -12.387 -15.966 1.00 89.19 167 LEU A CA 1
ATOM 1313 C C . LEU A 1 167 ? 14.169 -12.134 -14.549 1.00 89.19 167 LEU A C 1
ATOM 1315 O O . LEU A 1 167 ? 13.401 -12.146 -13.592 1.00 89.19 167 LEU A O 1
ATOM 1319 N N . LEU A 1 168 ? 15.463 -11.826 -14.421 1.00 88.94 168 LEU A N 1
ATOM 1320 C CA . LEU A 1 168 ? 16.055 -11.446 -13.137 1.00 88.94 168 LEU A CA 1
ATOM 1321 C C . LEU A 1 168 ? 15.415 -10.186 -12.551 1.00 88.94 168 LEU A C 1
ATOM 1323 O O . LEU A 1 168 ? 15.231 -10.109 -11.342 1.00 88.94 168 LEU A O 1
ATOM 1327 N N . GLY A 1 169 ? 15.084 -9.203 -13.390 1.00 91.00 169 GLY A N 1
ATOM 1328 C CA . GLY A 1 169 ? 14.370 -8.003 -12.965 1.00 91.00 169 GLY A CA 1
ATOM 1329 C C . GLY A 1 169 ? 13.035 -8.344 -12.307 1.00 91.00 169 GLY A C 1
ATOM 1330 O O . GLY A 1 169 ? 12.781 -7.871 -11.211 1.00 91.00 169 GLY A O 1
ATOM 1331 N N . LYS A 1 170 ? 12.245 -9.226 -12.929 1.00 88.56 170 LYS A N 1
ATOM 1332 C CA . LYS A 1 170 ? 10.954 -9.692 -12.399 1.00 88.56 170 LYS A CA 1
ATOM 1333 C C . LYS A 1 170 ? 11.083 -10.536 -11.133 1.00 88.56 170 LYS A C 1
ATOM 1335 O O . LYS A 1 170 ? 10.231 -10.475 -10.269 1.00 88.56 170 LYS A O 1
ATOM 1340 N N . LEU A 1 171 ? 12.127 -11.353 -11.006 1.00 86.69 171 LEU A N 1
ATOM 1341 C CA . LEU A 1 171 ? 12.321 -12.169 -9.799 1.00 86.69 171 LEU A CA 1
ATOM 1342 C C . LEU A 1 171 ? 12.776 -11.350 -8.582 1.00 86.69 171 LEU A C 1
ATOM 1344 O O . LEU A 1 171 ? 12.599 -11.797 -7.454 1.00 86.69 171 LEU A O 1
ATOM 1348 N N . ASN A 1 172 ? 13.383 -10.182 -8.804 1.00 81.69 172 ASN A N 1
ATOM 1349 C CA . ASN A 1 172 ? 13.846 -9.305 -7.728 1.00 81.69 172 ASN A CA 1
ATOM 1350 C C . ASN A 1 172 ? 12.820 -8.231 -7.321 1.00 81.69 172 ASN A C 1
ATOM 1352 O O . ASN A 1 172 ? 12.993 -7.635 -6.258 1.00 81.69 172 ASN A O 1
ATOM 1356 N N . PHE A 1 173 ? 11.810 -7.953 -8.153 1.00 62.78 173 PHE A N 1
ATOM 1357 C CA . PHE A 1 173 ? 10.844 -6.861 -7.984 1.00 62.78 173 PHE A CA 1
ATOM 1358 C C . PHE A 1 173 ? 9.462 -7.264 -8.489 1.00 62.78 173 PHE A C 1
ATOM 1360 O O . PHE A 1 173 ? 8.479 -6.910 -7.805 1.00 62.78 173 PHE A O 1
#

pLDDT: mean 88.83, std 7.92, range [61.5, 98.0]

Organism: Solanum chacoense (NCBI:txid4108)

Nearest PDB structures (foldseek):
  7pub-assembly1_IA  TM=1.899E-01  e=3.464E+00  Trypanosoma brucei brucei
  4oy2-assembly3_F  TM=2.000E-01  e=9.544E+00  Saccharomyces cerevisiae S288C

Solvent-accessible surface area (backbone atoms only — not comparable to full-atom values): 11187 Å² total; per-residue (Å²): 139,78,71,61,91,98,51,82,72,94,42,95,85,65,77,87,80,81,90,66,81,48,87,91,43,91,60,22,66,58,53,50,47,54,54,50,53,54,57,41,43,78,75,59,36,44,68,39,92,90,40,79,44,32,30,41,30,74,60,87,95,33,35,40,39,40,38,50,56,94,90,48,74,48,77,52,65,81,34,66,65,61,53,52,56,45,51,54,50,45,31,73,78,68,64,62,81,89,81,74,77,74,47,65,57,95,81,32,37,39,45,84,50,101,91,47,77,48,78,40,49,62,66,59,55,50,55,51,44,68,76,39,67,86,63,66,86,69,93,56,100,59,95,65,67,88,84,66,79,88,52,98,86,62,80,82,81,67,93,62,58,62,63,58,53,49,51,53,50,59,76,76,103

Mean predicted aligne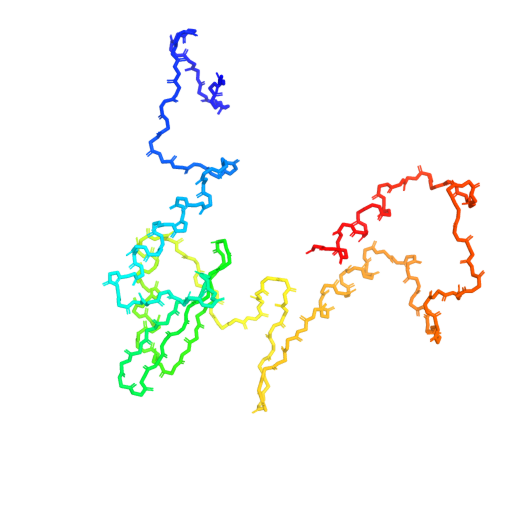d error: 8.41 Å

Foldseek 3Di:
DDDPPPDDDPDPPDDDDDPADDPPDPCNLVRVLVVVVVLVVVVQWDADPVDNQWTWHDDPPWIWIWGDDRLDIDIDIPDVVSVVVVVVSCCVVPVDDDPDPDQDDPQWGWDQDPVGIDTHNVVLVVVLCVVCVVPPPDPDPDPDDPPDDDDPPDDDDDPDCVVVVVSVVSVVD

Sequence (173 aa):
MKFPPGLDPPSSSHVCRLRKSLYGLKQASRQWYARLSSALGTRGFICSLNDYSLFVKTSGDLITILVVYVDNILLTGNNMEDITDLKLFLDSEFRIKDLGIANYFLGMEILTEPGGLLVTQRKFALDLLSEYPDLEPRRVSTPLDPSIKLSLISGKSLSDPTVYRRLLGKLNF

Secondary structure (DSSP, 8-state):
-PPPTT---SSTT-----SS--TTSTTHHHHHHHHHHHHHHHTT-EE-SS-TTEEEEEETTEEEEEEEETTEEEEEES-HHHHHHHHHHHHHHH------S-SEETTEEEEEETTEEEEE-HHHHHHHHHH-TTS-----SSSS-TT----TT-SPPPS-HHHHHHHHHHHH-